Protein AF-A0A4Q2YD69-F1 (afdb_monomer)

Secondary structure (DSSP, 8-state):
--THHHHHHHHHHHHHHHHHHGGGTT--HHHHHHH--SS----SGGG-----HHHHHHHHHHHHHH-

Mean predicted aligned error: 4.0 Å

pLDDT: mean 93.25, std 10.51, range [46.31, 98.44]

Foldseek 3Di:
DPPPPVVVVVLVVQQVCQFLCVVVPPHDPVRCPVVDDDDRAGDPPPRDTDGDVSSVVVVVVVVVVVD

Sequence (67 aa):
MRIGTPFLHSMLGTALGDSLGLPSEGMSRGRIARRWKGELQQRFLFGRGMLSDDTEHTIMVAQALLQ

Solvent-accessible surface area (backbone atoms only — not comparable to full-atom values): 4085 Å² total; per-residue (Å²): 128,81,66,64,60,65,54,50,51,50,53,52,49,49,41,51,50,45,20,56,43,54,70,51,64,98,54,53,72,71,53,46,62,71,75,54,74,83,79,93,64,43,61,41,75,94,51,33,65,56,77,53,67,69,46,53,50,50,51,52,53,53,48,68,73,75,106

Structure (mmCIF, N/CA/C/O backbone):
data_AF-A0A4Q2YD69-F1
#
_entry.id   AF-A0A4Q2YD69-F1
#
loop_
_atom_site.group_PDB
_atom_site.id
_atom_site.type_symbol
_atom_site.label_atom_id
_atom_site.label_alt_id
_atom_site.label_comp_id
_atom_site.label_asym_id
_atom_site.label_entity_id
_atom_site.label_seq_id
_atom_site.pdbx_PDB_ins_code
_atom_site.Cartn_x
_atom_site.Cartn_y
_atom_site.Cartn_z
_atom_site.occupancy
_atom_site.B_iso_or_equiv
_atom_site.auth_seq_id
_atom_site.auth_comp_id
_atom_site.auth_asym_id
_atom_site.auth_atom_id
_atom_site.pdbx_PDB_model_num
ATOM 1 N N . MET A 1 1 ? 25.353 -0.827 -13.841 1.00 46.31 1 MET A N 1
ATOM 2 C CA . MET A 1 1 ? 24.454 -0.786 -12.666 1.00 46.31 1 MET A CA 1
ATOM 3 C C . MET A 1 1 ? 23.217 -1.603 -13.016 1.00 46.31 1 MET A C 1
ATOM 5 O O . MET A 1 1 ? 22.595 -1.293 -14.022 1.00 46.31 1 MET A O 1
ATOM 9 N N . ARG A 1 2 ? 22.907 -2.701 -12.308 1.00 54.06 2 ARG A N 1
ATOM 10 C CA . ARG A 1 2 ? 21.687 -3.488 -12.578 1.00 54.06 2 ARG A CA 1
ATOM 11 C C . ARG A 1 2 ? 20.487 -2.636 -12.155 1.00 54.06 2 ARG A C 1
ATOM 13 O O . ARG A 1 2 ? 20.154 -2.584 -10.980 1.00 54.06 2 ARG A O 1
ATOM 20 N N . ILE A 1 3 ? 19.873 -1.951 -13.116 1.00 55.75 3 ILE A N 1
ATOM 21 C CA . ILE A 1 3 ? 18.688 -1.098 -12.914 1.00 55.75 3 ILE A CA 1
ATOM 22 C C . ILE A 1 3 ? 17.503 -1.926 -12.363 1.00 55.75 3 ILE A C 1
ATOM 24 O O . ILE A 1 3 ? 16.608 -1.392 -11.721 1.00 55.75 3 ILE A O 1
ATOM 28 N N . GLY A 1 4 ? 17.538 -3.254 -12.540 1.00 61.41 4 GLY A N 1
ATOM 29 C CA . GLY A 1 4 ? 16.435 -4.152 -12.208 1.00 61.41 4 GLY A CA 1
ATOM 30 C C . GLY A 1 4 ? 16.053 -4.240 -10.730 1.00 61.41 4 GLY A C 1
ATOM 31 O O . GLY A 1 4 ? 14.866 -4.338 -10.450 1.00 61.41 4 GLY A O 1
ATOM 32 N N . THR A 1 5 ? 16.989 -4.195 -9.771 1.00 80.50 5 THR A N 1
ATOM 33 C CA . THR A 1 5 ? 16.614 -4.422 -8.360 1.00 80.50 5 THR A CA 1
ATOM 34 C C . THR A 1 5 ? 15.936 -3.214 -7.706 1.00 80.50 5 THR A C 1
ATOM 36 O O . THR A 1 5 ? 14.868 -3.413 -7.133 1.00 80.50 5 THR A O 1
ATOM 39 N N . PRO A 1 6 ? 16.431 -1.961 -7.809 1.00 91.62 6 PRO A N 1
ATOM 40 C CA . PRO A 1 6 ? 15.755 -0.827 -7.174 1.00 91.62 6 PRO A CA 1
ATOM 41 C C . PRO A 1 6 ? 14.431 -0.478 -7.857 1.00 91.62 6 PRO A C 1
ATOM 43 O O . PRO A 1 6 ? 13.457 -0.174 -7.174 1.00 91.62 6 PRO A O 1
ATOM 46 N N . PHE A 1 7 ? 14.379 -0.566 -9.192 1.00 91.00 7 PHE A N 1
ATOM 47 C CA . PHE A 1 7 ? 13.163 -0.296 -9.958 1.00 91.00 7 PHE A CA 1
ATOM 48 C C . PHE A 1 7 ? 12.051 -1.290 -9.606 1.00 91.00 7 PHE A C 1
ATOM 50 O O . PHE A 1 7 ? 10.951 -0.881 -9.239 1.00 91.00 7 PHE A O 1
ATOM 57 N N . LEU A 1 8 ? 12.361 -2.593 -9.601 1.00 91.69 8 LEU A N 1
ATOM 58 C CA . LEU A 1 8 ? 11.405 -3.627 -9.207 1.00 91.69 8 LEU A CA 1
ATOM 59 C C . LEU A 1 8 ? 10.959 -3.475 -7.748 1.00 91.69 8 LEU A C 1
ATOM 61 O O . LEU A 1 8 ? 9.771 -3.593 -7.469 1.00 91.69 8 LEU A O 1
ATOM 65 N N . HIS A 1 9 ? 11.876 -3.187 -6.817 1.00 94.44 9 HIS A N 1
ATOM 66 C CA . HIS A 1 9 ? 11.506 -2.956 -5.416 1.00 94.44 9 HIS A CA 1
ATOM 67 C C . HIS A 1 9 ? 10.571 -1.757 -5.261 1.00 94.44 9 HIS A C 1
ATOM 69 O O . HIS A 1 9 ? 9.635 -1.824 -4.470 1.00 94.44 9 HIS A O 1
ATOM 75 N N . SER A 1 10 ? 10.794 -0.687 -6.028 1.00 95.00 10 SER A N 1
ATOM 76 C CA . SER A 1 10 ? 9.901 0.471 -6.031 1.00 95.00 10 SER A CA 1
ATOM 77 C C . SER A 1 10 ? 8.506 0.087 -6.519 1.00 95.00 10 SER A C 1
ATOM 79 O O . SER A 1 10 ? 7.531 0.397 -5.846 1.00 95.00 10 SER A O 1
ATOM 81 N N . MET A 1 11 ? 8.402 -0.633 -7.640 1.00 96.06 11 MET A N 1
ATOM 82 C CA . MET A 1 11 ? 7.108 -1.071 -8.177 1.00 96.06 11 MET A CA 1
ATOM 83 C C . MET A 1 11 ? 6.376 -2.028 -7.228 1.00 96.06 11 MET A C 1
ATOM 85 O O . MET A 1 11 ? 5.173 -1.890 -7.020 1.00 96.06 11 MET A O 1
ATOM 89 N N . LEU A 1 12 ? 7.093 -2.971 -6.609 1.00 96.50 12 LEU A N 1
ATOM 90 C CA . LEU A 1 12 ? 6.522 -3.874 -5.605 1.00 96.50 12 LEU A CA 1
ATOM 91 C C . LEU A 1 12 ? 6.072 -3.119 -4.351 1.00 96.50 12 LEU A C 1
ATOM 93 O O . LEU A 1 12 ? 5.030 -3.442 -3.788 1.00 96.50 12 LEU A O 1
ATOM 97 N N . GLY A 1 13 ? 6.831 -2.106 -3.927 1.00 96.94 13 GLY A N 1
ATOM 98 C CA . GLY A 1 13 ? 6.453 -1.217 -2.831 1.00 96.94 13 GLY A CA 1
ATOM 99 C C . GLY A 1 13 ? 5.172 -0.442 -3.135 1.00 96.94 13 GLY A C 1
ATOM 100 O O . GLY A 1 13 ? 4.285 -0.397 -2.285 1.00 96.94 13 GLY A O 1
ATOM 101 N N . THR A 1 14 ? 5.043 0.092 -4.354 1.00 97.81 14 THR A N 1
ATOM 102 C CA . THR A 1 14 ? 3.815 0.746 -4.831 1.00 97.81 14 THR A CA 1
ATOM 103 C C . THR A 1 14 ? 2.633 -0.215 -4.785 1.00 97.81 14 THR A C 1
ATOM 105 O O . THR A 1 14 ? 1.648 0.087 -4.123 1.00 97.81 14 THR A O 1
ATOM 108 N N . ALA A 1 15 ? 2.756 -1.401 -5.389 1.00 98.12 15 ALA A N 1
ATOM 109 C CA . ALA A 1 15 ? 1.682 -2.394 -5.413 1.00 98.12 15 ALA A CA 1
ATOM 110 C C . ALA A 1 15 ? 1.280 -2.872 -4.004 1.00 98.12 15 ALA A C 1
ATOM 112 O O . ALA A 1 15 ? 0.101 -3.078 -3.717 1.00 98.12 15 ALA A O 1
ATOM 113 N N . LEU A 1 16 ? 2.249 -3.031 -3.095 1.00 97.88 16 LEU A N 1
ATOM 114 C CA . LEU A 1 16 ? 1.983 -3.391 -1.702 1.00 97.88 16 LEU A CA 1
ATOM 115 C C . LEU A 1 16 ? 1.236 -2.273 -0.962 1.00 97.88 16 LEU A C 1
ATOM 117 O O . LEU A 1 16 ? 0.273 -2.554 -0.247 1.00 97.88 16 LEU A O 1
ATOM 121 N N . GLY A 1 17 ? 1.688 -1.027 -1.120 1.00 97.62 17 GLY A N 1
ATOM 122 C CA . GLY A 1 17 ? 1.081 0.147 -0.496 1.00 97.62 17 GLY A CA 1
ATOM 123 C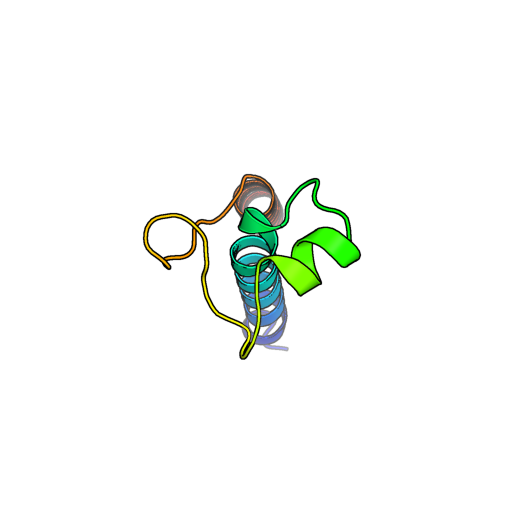 C . GLY A 1 17 ? -0.338 0.400 -0.995 1.00 97.62 17 GLY A C 1
ATOM 124 O O . GLY A 1 17 ? -1.239 0.571 -0.176 1.00 97.62 17 GLY A O 1
ATOM 125 N N . ASP A 1 18 ? -0.533 0.337 -2.311 1.00 98.44 18 ASP A N 1
ATOM 126 C CA . ASP A 1 18 ? -1.836 0.396 -2.974 1.00 98.44 18 ASP A CA 1
ATOM 127 C C . ASP A 1 18 ? -2.780 -0.673 -2.406 1.00 98.44 18 ASP A C 1
ATOM 129 O O . ASP A 1 18 ? -3.809 -0.363 -1.807 1.00 98.44 18 ASP A O 1
ATOM 133 N N . SER A 1 19 ? -2.361 -1.942 -2.443 1.00 98.31 19 SER A N 1
ATOM 134 C CA . SER A 1 19 ? -3.205 -3.053 -2.002 1.00 98.31 19 SER A CA 1
ATOM 135 C C . SER A 1 19 ? -3.610 -2.982 -0.525 1.00 98.31 19 SER A C 1
ATOM 137 O O . SER A 1 19 ? -4.762 -3.245 -0.174 1.00 98.31 19 SER A O 1
ATOM 139 N N . LEU A 1 20 ? -2.674 -2.609 0.355 1.00 97.81 20 LEU A N 1
ATOM 140 C CA . LEU A 1 20 ? -2.947 -2.446 1.788 1.00 97.81 20 LEU A CA 1
ATOM 141 C C . LEU A 1 20 ? -3.793 -1.200 2.082 1.00 97.81 20 LEU A C 1
ATOM 143 O O . LEU A 1 20 ? -4.575 -1.199 3.037 1.00 97.81 20 LEU A O 1
ATOM 147 N N . GLY A 1 21 ? -3.615 -0.142 1.290 1.00 97.12 21 GLY A N 1
ATOM 148 C CA . GLY A 1 21 ? -4.306 1.135 1.421 1.00 97.12 21 GLY A CA 1
ATOM 149 C C . GLY A 1 21 ? -5.735 1.107 0.890 1.00 97.12 21 GLY A C 1
ATOM 150 O O . GLY A 1 21 ? -6.593 1.754 1.487 1.00 97.12 21 GLY A O 1
ATOM 151 N N . LEU A 1 22 ? -6.007 0.308 -0.143 1.00 97.56 22 LEU A N 1
ATOM 152 C CA . LEU A 1 22 ? -7.268 0.275 -0.886 1.00 97.56 22 LEU A CA 1
ATOM 153 C C . LEU A 1 22 ? -8.532 0.147 -0.010 1.00 97.56 22 LEU A C 1
ATOM 155 O O . LEU A 1 22 ? -9.463 0.928 -0.191 1.00 97.56 22 LEU A O 1
ATOM 159 N N . PRO A 1 23 ? -8.602 -0.725 1.019 1.00 97.06 23 PRO A N 1
ATOM 160 C CA . PRO A 1 23 ? -9.772 -0.770 1.903 1.00 97.06 23 PRO A CA 1
ATOM 161 C C . PRO A 1 23 ? -10.043 0.550 2.649 1.00 97.06 23 PRO A C 1
ATOM 163 O O . PRO A 1 23 ? -11.161 0.759 3.123 1.00 97.06 23 PRO A O 1
ATOM 166 N N . SER A 1 24 ? -9.009 1.387 2.814 1.00 96.81 24 SER A N 1
ATOM 167 C CA . SER A 1 24 ? -8.977 2.660 3.559 1.00 96.81 24 SER A CA 1
ATOM 168 C C . SER A 1 24 ? -9.300 3.878 2.712 1.00 96.81 24 SER A C 1
ATOM 170 O O . SER A 1 24 ? -9.357 4.987 3.254 1.00 96.81 24 SER A O 1
ATOM 172 N N . GLU A 1 25 ? -9.479 3.699 1.409 1.00 97.12 25 GLU A N 1
ATOM 173 C CA . GLU A 1 25 ? -9.714 4.792 0.484 1.00 97.12 25 GLU A CA 1
ATOM 174 C C . GLU A 1 25 ? -10.948 5.614 0.897 1.00 97.12 25 GLU A C 1
ATOM 176 O O . GLU A 1 25 ? -11.986 5.088 1.308 1.00 97.12 25 GLU A O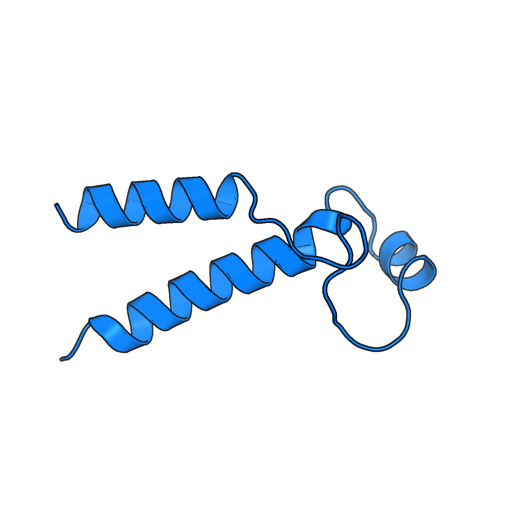 1
ATOM 181 N N . GLY A 1 26 ? -10.802 6.941 0.902 1.00 97.69 26 GLY A N 1
ATOM 182 C CA . GLY A 1 26 ? -11.854 7.866 1.340 1.00 97.69 26 GLY A CA 1
ATOM 183 C C . GLY A 1 26 ? -12.178 7.845 2.845 1.00 97.69 26 GLY A C 1
ATOM 184 O O . GLY A 1 26 ? -13.089 8.550 3.291 1.00 97.69 26 GLY A O 1
ATOM 185 N N . MET A 1 27 ? -11.463 7.074 3.673 1.00 98.00 27 MET A N 1
ATOM 186 C CA . MET A 1 27 ? -11.680 7.041 5.122 1.00 98.00 27 MET A CA 1
ATOM 187 C C . MET A 1 27 ? -10.818 8.070 5.863 1.00 98.00 27 MET A C 1
ATOM 189 O O . MET A 1 27 ? -9.638 8.263 5.585 1.00 98.00 27 MET A O 1
ATOM 193 N N . SER A 1 28 ? -11.379 8.688 6.907 1.00 98.06 28 SER A N 1
ATOM 194 C CA . SER A 1 28 ? -10.585 9.513 7.822 1.00 98.06 28 SER A CA 1
ATOM 195 C C . SER A 1 28 ? -9.700 8.653 8.727 1.00 98.06 28 SER A C 1
ATOM 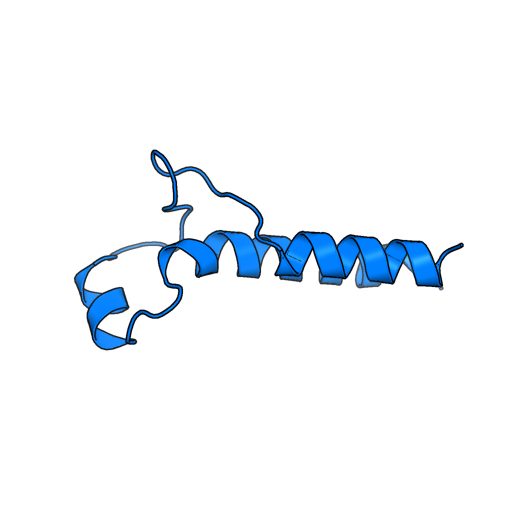197 O O . SER A 1 28 ? -10.075 7.541 9.113 1.00 98.06 28 SER A O 1
ATOM 199 N N . ARG A 1 29 ? -8.566 9.209 9.173 1.00 96.62 29 ARG A N 1
ATOM 200 C CA . ARG A 1 29 ? -7.633 8.546 10.108 1.00 96.62 29 ARG A CA 1
ATOM 201 C C . ARG A 1 29 ? -8.332 7.959 11.343 1.00 96.62 29 ARG A C 1
ATOM 203 O O . ARG A 1 29 ? -8.054 6.833 11.741 1.00 96.62 29 ARG A O 1
ATOM 210 N N . GLY A 1 30 ? -9.295 8.685 11.919 1.00 98.00 30 GLY A N 1
ATOM 211 C CA . GLY A 1 30 ? -10.067 8.207 13.070 1.00 98.00 30 GLY A CA 1
ATOM 212 C C . GLY A 1 30 ? -11.003 7.036 12.744 1.00 98.00 30 GLY A C 1
ATOM 213 O O . GLY A 1 30 ? -11.217 6.168 13.589 1.00 98.00 30 GLY A O 1
ATOM 214 N N . ARG A 1 31 ? -11.558 6.975 11.525 1.00 97.94 31 ARG A N 1
ATOM 215 C CA . ARG A 1 31 ? -12.383 5.841 11.084 1.00 97.94 31 ARG A CA 1
ATOM 216 C C . ARG A 1 31 ? -11.520 4.601 10.842 1.00 97.94 31 ARG A C 1
ATOM 218 O O . ARG A 1 31 ? -11.918 3.525 11.277 1.00 97.94 31 ARG A O 1
ATOM 225 N N . ILE A 1 32 ? -10.343 4.772 10.240 1.00 97.25 32 ILE A N 1
ATOM 226 C CA . ILE A 1 32 ? -9.337 3.716 10.040 1.00 97.25 32 ILE A CA 1
ATOM 227 C C . ILE A 1 32 ? -8.955 3.094 11.391 1.00 97.25 32 ILE A C 1
ATOM 229 O O . ILE A 1 32 ? -9.165 1.899 11.593 1.00 97.25 32 ILE A O 1
ATOM 233 N N . ALA A 1 33 ? -8.530 3.915 12.360 1.00 96.25 33 ALA A N 1
ATOM 234 C CA . ALA A 1 33 ? -8.095 3.451 13.683 1.00 96.25 33 ALA A CA 1
ATOM 235 C C . ALA A 1 33 ? -9.194 2.729 14.490 1.00 96.25 33 ALA A C 1
ATOM 237 O O . ALA A 1 33 ? -8.910 1.846 15.298 1.00 96.25 33 ALA A O 1
ATOM 238 N N . ARG A 1 34 ? -10.470 3.091 14.290 1.00 97.19 34 ARG A N 1
ATOM 239 C CA . ARG A 1 34 ? -11.599 2.383 14.921 1.00 97.19 34 ARG A CA 1
ATOM 240 C C . ARG A 1 34 ? -11.940 1.072 14.216 1.00 97.19 34 ARG A C 1
ATOM 242 O O . ARG A 1 34 ? -12.302 0.109 14.890 1.00 97.19 34 ARG A O 1
ATOM 249 N N . ARG A 1 35 ? -11.877 1.052 12.880 1.00 96.12 35 ARG A N 1
ATOM 250 C CA . ARG A 1 35 ? -12.303 -0.073 12.033 1.00 96.12 35 ARG A CA 1
ATOM 251 C C . ARG A 1 35 ? -11.293 -1.214 12.031 1.00 96.12 35 ARG A C 1
ATOM 253 O O . ARG A 1 35 ? -11.713 -2.374 12.013 1.00 96.12 35 ARG A O 1
ATOM 260 N N . TRP A 1 36 ? -10.003 -0.892 12.035 1.00 94.94 36 TRP A N 1
ATOM 261 C CA . TRP A 1 36 ? -8.925 -1.871 12.001 1.00 94.94 36 TRP A CA 1
ATOM 262 C C . TRP A 1 36 ? -7.970 -1.656 13.160 1.00 94.94 36 TRP A C 1
ATOM 264 O O . TRP A 1 36 ? -7.415 -0.579 13.354 1.00 94.94 36 TRP A O 1
ATOM 274 N N . LYS A 1 37 ? -7.804 -2.727 13.929 1.00 93.88 37 LYS A N 1
ATOM 275 C CA . LYS A 1 37 ? -6.903 -2.817 15.070 1.00 93.88 37 LYS A CA 1
ATOM 276 C C . LYS A 1 37 ? -5.909 -3.949 14.821 1.00 93.88 37 LYS A C 1
ATOM 278 O O . LYS A 1 37 ? -6.183 -4.846 14.012 1.00 93.88 37 LYS A O 1
ATOM 283 N N . GLY A 1 38 ? -4.805 -3.915 15.558 1.00 93.06 38 GLY A N 1
ATOM 284 C CA . GLY A 1 38 ? -3.728 -4.893 15.445 1.00 93.06 38 GLY A CA 1
ATOM 285 C C . GLY A 1 38 ? -2.864 -4.669 14.208 1.00 93.06 38 GLY A C 1
ATOM 286 O O . GLY A 1 38 ? -2.827 -3.569 13.659 1.00 93.06 38 GLY A O 1
ATO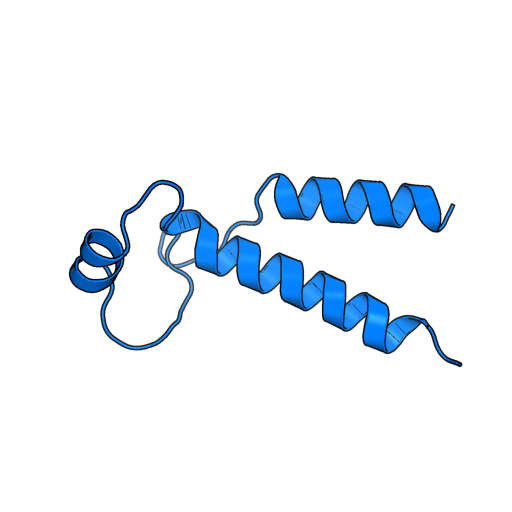M 287 N N . GLU A 1 39 ? -2.187 -5.733 13.790 1.00 95.06 39 GLU A N 1
ATOM 288 C CA . GLU A 1 39 ? -1.165 -5.693 12.746 1.00 95.06 39 GLU A CA 1
ATOM 289 C C . GLU A 1 39 ? -1.689 -5.236 11.377 1.00 95.06 39 GLU A C 1
ATOM 291 O O . GLU A 1 39 ? -2.869 -5.396 11.021 1.00 95.06 39 GLU A O 1
ATOM 296 N N . LEU A 1 40 ? -0.780 -4.671 10.583 1.00 94.50 40 LEU A N 1
ATOM 297 C CA . LEU A 1 40 ? -1.035 -4.353 9.185 1.00 94.50 40 LEU A CA 1
AT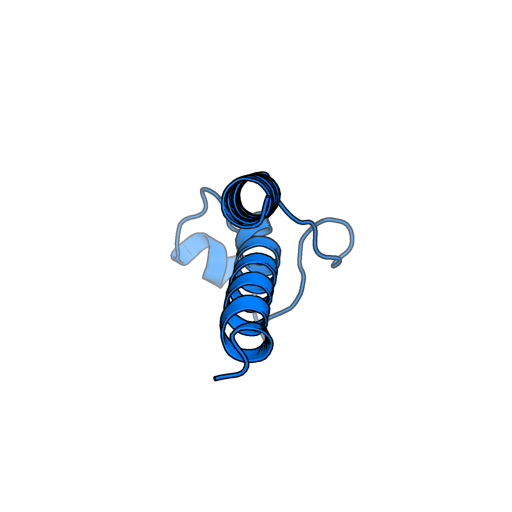OM 298 C C . LEU A 1 40 ? -1.160 -5.656 8.391 1.00 94.50 40 LEU A C 1
ATOM 300 O O . LEU A 1 40 ? -0.279 -6.508 8.417 1.00 94.50 40 LEU A O 1
ATOM 304 N N . GLN A 1 41 ? -2.275 -5.813 7.689 1.00 95.94 41 GLN A N 1
AT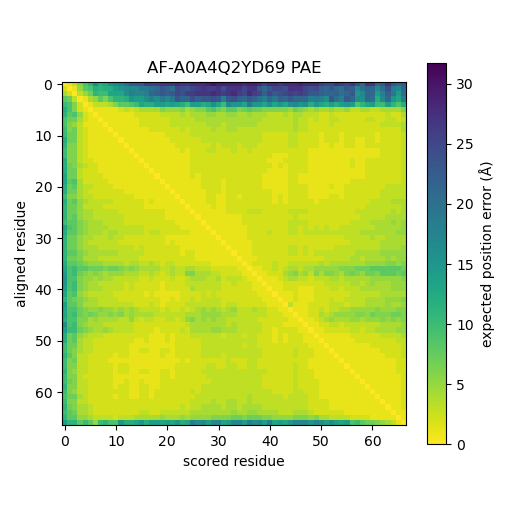OM 305 C CA . GLN A 1 41 ? -2.571 -7.001 6.896 1.00 95.94 41 GLN A CA 1
ATOM 306 C C . GLN A 1 41 ? -3.568 -6.644 5.800 1.00 95.94 41 GLN A C 1
ATOM 308 O O . GLN A 1 41 ? -4.172 -5.569 5.829 1.00 95.94 41 GLN A O 1
ATOM 313 N N . GLN A 1 42 ? -3.772 -7.571 4.872 1.00 97.50 42 GLN A N 1
ATOM 314 C CA . GLN A 1 42 ? -4.756 -7.424 3.813 1.00 97.50 42 GLN A CA 1
ATOM 315 C C . GLN A 1 42 ? -6.186 -7.460 4.363 1.00 97.50 42 GLN A C 1
ATOM 317 O O . GLN A 1 42 ? -6.522 -8.259 5.241 1.00 97.50 42 GLN A O 1
ATOM 322 N N . ARG A 1 43 ? -7.024 -6.525 3.900 1.00 95.75 43 ARG A N 1
ATOM 323 C CA . ARG A 1 43 ? -8.354 -6.255 4.484 1.00 95.75 43 ARG A CA 1
ATOM 324 C C . ARG A 1 43 ? -9.437 -5.964 3.444 1.00 95.75 43 ARG A C 1
ATOM 326 O O . ARG A 1 43 ? -10.503 -5.483 3.825 1.00 95.75 43 ARG A O 1
ATOM 333 N N . PHE A 1 44 ? -9.178 -6.250 2.167 1.00 94.81 44 PHE A N 1
ATOM 334 C CA . PHE A 1 44 ? -10.173 -6.114 1.107 1.00 94.81 44 PHE A CA 1
ATOM 335 C C . PHE A 1 44 ? -11.131 -7.324 1.141 1.00 94.81 44 PHE A C 1
ATOM 337 O O . PHE A 1 44 ? -11.588 -7.740 2.212 1.00 94.81 44 PHE A O 1
ATOM 344 N N . LEU A 1 45 ? -11.461 -7.919 -0.002 1.00 93.88 45 LEU A N 1
ATOM 345 C CA . LEU A 1 45 ? -12.435 -9.004 -0.089 1.00 93.88 45 LEU A CA 1
ATOM 346 C C . LEU A 1 45 ? -11.955 -10.272 0.651 1.00 93.88 45 LEU A C 1
ATOM 348 O O . LEU A 1 45 ? -10.940 -10.869 0.301 1.00 93.88 45 LEU A O 1
ATOM 352 N N . PHE A 1 46 ? -12.689 -10.681 1.694 1.00 93.44 46 PHE A N 1
ATOM 353 C CA . PHE A 1 46 ? -12.374 -11.837 2.554 1.00 93.44 46 PHE A CA 1
ATOM 354 C C . PHE A 1 46 ? -10.957 -11.824 3.164 1.00 93.44 46 PHE A C 1
ATOM 356 O O . PHE A 1 46 ? -10.336 -12.874 3.323 1.00 93.44 46 PHE A O 1
ATOM 363 N N . GLY A 1 47 ? -10.429 -10.639 3.497 1.00 92.31 47 GLY A N 1
ATOM 364 C CA . GLY A 1 47 ? -9.081 -10.505 4.068 1.00 92.31 47 GLY A CA 1
ATOM 365 C C . GLY A 1 47 ? -7.951 -10.712 3.055 1.00 92.31 47 GLY A C 1
ATOM 366 O O . GLY A 1 47 ? -6.795 -10.857 3.442 1.00 92.31 47 GLY A O 1
ATOM 367 N N . ARG A 1 48 ? -8.270 -10.731 1.757 1.00 95.31 48 ARG A N 1
ATOM 368 C CA . ARG A 1 48 ? -7.288 -10.720 0.668 1.00 95.31 48 ARG A CA 1
ATOM 369 C C . ARG A 1 48 ? -7.018 -9.289 0.215 1.00 95.31 48 ARG A C 1
ATOM 371 O O . ARG A 1 48 ? -7.755 -8.373 0.578 1.00 95.31 48 ARG A O 1
ATOM 378 N N . GLY A 1 49 ? -5.931 -9.114 -0.528 1.00 96.19 49 GLY A N 1
ATOM 379 C CA . GLY A 1 49 ? -5.613 -7.860 -1.202 1.00 96.19 49 GLY A CA 1
ATOM 380 C C . GLY A 1 49 ? -6.213 -7.814 -2.601 1.00 96.19 49 GLY A C 1
ATOM 381 O O . GLY A 1 49 ? -6.548 -8.849 -3.179 1.00 96.19 49 GLY A O 1
ATOM 382 N N . MET A 1 50 ? -6.321 -6.607 -3.131 1.00 97.56 50 MET A N 1
ATOM 383 C CA . MET A 1 50 ? -6.582 -6.315 -4.539 1.00 97.56 50 MET A CA 1
ATOM 384 C C . MET A 1 50 ? -5.627 -5.194 -4.963 1.00 97.56 50 MET A C 1
ATOM 386 O O . MET A 1 50 ? -5.166 -4.453 -4.099 1.00 97.56 50 MET A O 1
ATOM 390 N N . LEU A 1 51 ? -5.278 -5.123 -6.244 1.00 97.75 51 LEU A N 1
ATOM 391 C CA . LEU A 1 51 ? -4.558 -3.989 -6.827 1.00 97.75 51 LEU A CA 1
ATOM 392 C C . LEU A 1 51 ? -5.586 -3.036 -7.440 1.00 97.75 51 LEU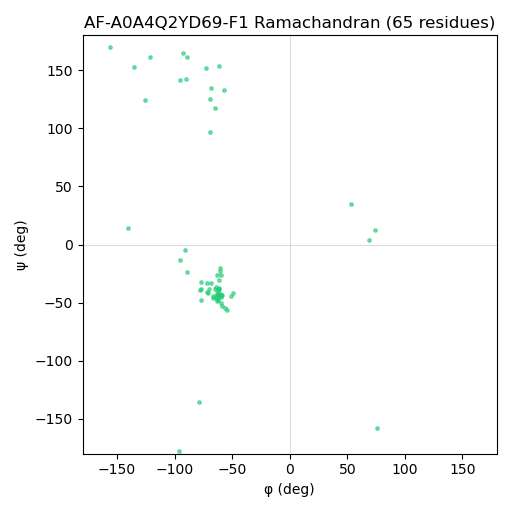 A C 1
ATOM 394 O O . LEU A 1 51 ? -6.585 -3.511 -7.984 1.00 97.75 51 LEU A O 1
ATOM 398 N N . SER A 1 52 ? -5.361 -1.732 -7.319 1.00 98.00 52 SER A N 1
ATOM 399 C CA . SER A 1 52 ? -6.207 -0.699 -7.915 1.00 98.00 52 SER A CA 1
ATOM 400 C C . SER A 1 52 ? -5.651 -0.215 -9.256 1.00 98.00 52 SER A C 1
ATOM 402 O O . SER A 1 52 ? -4.611 -0.687 -9.739 1.00 98.00 52 SER A O 1
ATOM 404 N N . ASP A 1 53 ? -6.345 0.758 -9.841 1.00 98.19 53 ASP A N 1
ATOM 405 C CA . ASP A 1 53 ? -5.919 1.460 -11.044 1.00 98.19 53 ASP A CA 1
ATOM 406 C C . ASP A 1 53 ? -4.572 2.179 -10.867 1.00 98.19 53 ASP A C 1
ATOM 408 O O . ASP A 1 53 ? -3.829 2.294 -11.839 1.00 98.19 53 ASP A O 1
ATOM 412 N N . ASP A 1 54 ? -4.178 2.567 -9.649 1.00 97.38 54 ASP A N 1
ATOM 413 C CA . ASP A 1 54 ? -2.846 3.131 -9.387 1.00 97.38 54 ASP A CA 1
ATOM 414 C C . ASP A 1 54 ? -1.729 2.147 -9.772 1.00 97.38 54 ASP A C 1
ATOM 416 O O . ASP A 1 54 ? -0.735 2.516 -10.417 1.00 97.38 54 ASP A O 1
ATOM 420 N N . THR A 1 55 ? -1.887 0.868 -9.415 1.00 98.31 55 THR A N 1
ATOM 421 C CA . THR A 1 55 ? -0.917 -0.167 -9.792 1.00 98.31 55 THR A CA 1
ATOM 422 C C . THR A 1 55 ? -0.985 -0.466 -11.288 1.00 98.31 55 THR A C 1
ATOM 424 O O . THR A 1 55 ? 0.064 -0.603 -11.925 1.00 98.31 55 THR A O 1
ATOM 427 N N . GLU A 1 56 ? -2.185 -0.538 -11.869 1.00 98.44 56 GLU A N 1
ATOM 428 C CA . GLU A 1 56 ? -2.357 -0.760 -13.310 1.00 98.44 56 GLU A CA 1
ATOM 429 C C . GLU A 1 56 ? -1.687 0.350 -14.130 1.00 98.44 56 GLU A C 1
ATOM 431 O O . GLU A 1 56 ? -0.852 0.063 -14.992 1.00 98.44 56 GLU A O 1
ATOM 436 N N . HIS A 1 57 ? -1.951 1.618 -13.811 1.00 98.31 57 HIS A N 1
ATOM 437 C CA . HIS A 1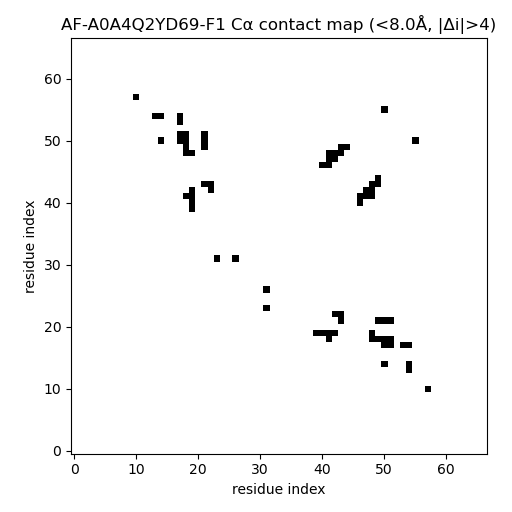 57 ? -1.331 2.768 -14.464 1.00 98.31 57 HIS A CA 1
ATOM 438 C C . HIS A 1 57 ? 0.184 2.802 -14.263 1.00 98.31 57 HIS A C 1
ATOM 440 O O . HIS A 1 57 ? 0.921 3.086 -15.209 1.00 98.31 57 HIS A O 1
ATOM 446 N N . THR A 1 58 ? 0.677 2.455 -13.070 1.00 97.75 58 THR A N 1
ATOM 447 C CA . THR A 1 58 ? 2.123 2.345 -12.820 1.00 97.75 58 THR A CA 1
ATOM 448 C C . THR A 1 58 ? 2.773 1.326 -13.760 1.00 97.75 58 THR A C 1
ATOM 450 O O . THR A 1 58 ? 3.829 1.600 -14.333 1.00 97.75 58 THR A O 1
ATOM 453 N N . ILE A 1 59 ? 2.143 0.163 -13.962 1.00 97.19 59 ILE A N 1
ATOM 454 C CA . ILE A 1 59 ? 2.633 -0.866 -14.889 1.00 97.19 59 ILE A CA 1
ATOM 455 C C . ILE A 1 59 ? 2.572 -0.371 -16.336 1.00 97.19 59 ILE A C 1
ATOM 457 O O . ILE A 1 59 ? 3.550 -0.540 -17.062 1.00 97.19 59 ILE A O 1
ATOM 461 N N . MET A 1 60 ? 1.474 0.266 -16.750 1.00 97.88 60 MET A N 1
ATOM 462 C CA . MET A 1 60 ? 1.334 0.815 -18.105 1.00 97.88 60 MET A CA 1
ATOM 463 C C . MET A 1 60 ? 2.419 1.857 -18.409 1.00 97.88 60 MET A C 1
ATOM 465 O O . MET A 1 60 ? 3.057 1.794 -19.458 1.00 97.88 60 MET A O 1
ATOM 469 N N . VAL A 1 61 ? 2.690 2.776 -17.475 1.00 97.25 61 VAL A N 1
ATOM 470 C CA . VAL A 1 61 ? 3.766 3.772 -17.607 1.00 97.25 61 VAL A CA 1
ATOM 471 C C . VAL A 1 61 ? 5.135 3.095 -17.655 1.00 97.25 61 VAL A C 1
ATOM 473 O O . VAL A 1 61 ? 5.956 3.432 -18.505 1.00 97.25 61 VAL A O 1
ATOM 476 N N . ALA A 1 62 ? 5.387 2.114 -16.784 1.00 95.56 62 ALA A N 1
ATOM 477 C CA . ALA A 1 62 ? 6.638 1.361 -16.798 1.00 95.56 62 ALA A CA 1
ATOM 478 C C . ALA A 1 62 ? 6.859 0.647 -18.141 1.00 95.56 62 ALA A C 1
ATOM 480 O O . ALA A 1 62 ? 7.963 0.691 -18.680 1.00 95.56 62 ALA A O 1
ATOM 481 N N . GLN A 1 63 ? 5.817 0.027 -18.701 1.00 95.81 63 GLN A N 1
ATOM 482 C CA . GLN A 1 63 ? 5.872 -0.606 -20.018 1.00 95.81 63 GLN A CA 1
ATOM 483 C C . GLN A 1 63 ? 6.160 0.413 -21.121 1.00 95.81 63 GLN A C 1
ATOM 485 O O . GLN A 1 63 ? 7.051 0.174 -21.927 1.00 95.81 63 GLN A O 1
ATOM 490 N N . ALA A 1 64 ? 5.477 1.559 -21.118 1.00 97.62 64 ALA A N 1
ATOM 491 C CA . ALA A 1 64 ? 5.670 2.609 -22.116 1.00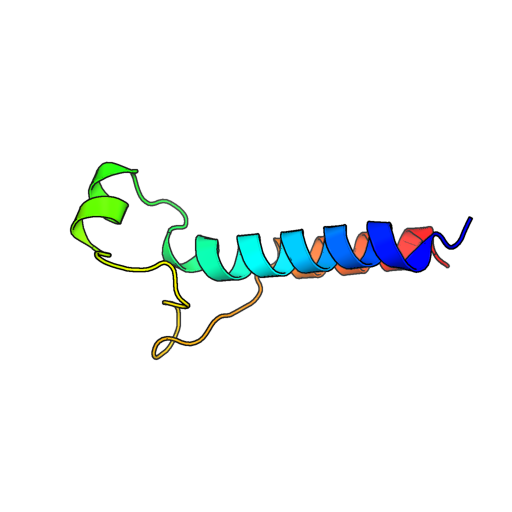 97.62 64 ALA A CA 1
ATOM 492 C C . ALA A 1 64 ? 7.080 3.230 -22.103 1.00 97.62 64 ALA A C 1
ATOM 494 O O . ALA A 1 64 ? 7.517 3.754 -23.118 1.00 97.62 64 ALA A O 1
ATOM 495 N N . LEU A 1 65 ? 7.783 3.198 -20.965 1.00 95.25 65 LEU A N 1
ATOM 496 C CA . LEU A 1 65 ? 9.149 3.724 -20.837 1.00 95.25 65 LEU A CA 1
ATOM 497 C C . LEU A 1 65 ? 10.242 2.697 -21.165 1.00 95.25 65 LEU A C 1
ATOM 499 O O . LEU A 1 65 ? 11.379 3.082 -21.434 1.00 95.25 65 LEU A O 1
ATOM 503 N N . LEU A 1 66 ? 9.936 1.403 -21.051 1.00 90.25 66 LEU A N 1
ATOM 504 C CA . LEU A 1 66 ? 10.885 0.311 -21.295 1.00 90.25 66 LEU A CA 1
ATOM 505 C C . LEU A 1 66 ? 10.809 -0.249 -22.721 1.00 90.25 66 LEU A C 1
ATOM 507 O O . LEU A 1 66 ? 11.689 -1.024 -23.103 1.00 90.25 66 LEU A O 1
ATOM 511 N N . GLN A 1 67 ? 9.757 0.101 -23.460 1.00 76.50 67 GLN A N 1
ATOM 512 C CA . GLN A 1 67 ? 9.573 -0.201 -24.880 1.00 76.50 67 GLN A CA 1
ATOM 513 C C . GLN A 1 67 ? 10.016 0.978 -25.744 1.00 76.50 67 GLN A C 1
ATOM 515 O O . GLN A 1 67 ? 10.487 0.700 -26.869 1.00 76.50 67 GLN A O 1
#

Radius of gyration: 14.67 Å; Cα contacts (8 Å, |Δi|>4): 36; chains: 1; bounding box: 37×21×40 Å